Protein AF-A0A317I988-F1 (afdb_monomer)

Structure (mmCIF, N/CA/C/O backbone):
data_AF-A0A317I988-F1
#
_entry.id   AF-A0A317I988-F1
#
loop_
_atom_site.group_PDB
_atom_site.id
_atom_site.type_symbol
_atom_site.label_atom_id
_atom_site.label_alt_id
_atom_site.label_comp_id
_atom_site.label_asym_id
_atom_site.label_entity_id
_atom_site.label_seq_id
_atom_site.pdbx_PDB_ins_code
_atom_site.Cartn_x
_atom_site.Cartn_y
_atom_site.Cartn_z
_atom_site.occupancy
_atom_site.B_iso_or_equiv
_atom_site.auth_seq_id
_atom_site.auth_comp_id
_atom_site.auth_asym_id
_atom_site.auth_atom_id
_atom_site.pdbx_PDB_model_num
ATOM 1 N N . MET A 1 1 ? 45.415 -8.344 -28.149 1.00 45.50 1 MET A N 1
ATOM 2 C CA . MET A 1 1 ? 44.987 -7.677 -26.900 1.00 45.50 1 MET A CA 1
ATOM 3 C C . MET A 1 1 ? 44.392 -6.357 -27.334 1.00 45.50 1 MET A C 1
ATOM 5 O O . MET A 1 1 ? 45.105 -5.368 -27.387 1.00 45.50 1 MET A O 1
ATOM 9 N N . ASP A 1 2 ? 43.120 -6.377 -27.721 1.00 42.00 2 ASP A N 1
ATOM 10 C CA . ASP A 1 2 ? 42.444 -5.192 -28.240 1.00 42.00 2 ASP A CA 1
ATOM 11 C C . ASP A 1 2 ? 41.445 -4.739 -27.185 1.00 42.00 2 ASP A C 1
ATOM 13 O O . ASP A 1 2 ? 40.500 -5.452 -26.841 1.00 42.00 2 ASP A O 1
ATOM 17 N N . HIS A 1 3 ? 41.720 -3.576 -26.601 1.00 50.25 3 HIS A N 1
ATOM 18 C CA . HIS A 1 3 ? 40.829 -2.918 -25.663 1.00 50.25 3 HIS A CA 1
ATOM 19 C C . HIS A 1 3 ? 39.533 -2.558 -26.392 1.00 50.25 3 HIS A C 1
ATOM 21 O O . HIS A 1 3 ? 39.457 -1.566 -27.116 1.00 50.25 3 HIS A O 1
ATOM 27 N N . VAL A 1 4 ? 38.517 -3.399 -26.193 1.00 48.62 4 VAL A N 1
ATOM 28 C CA . VAL A 1 4 ? 37.120 -3.170 -26.561 1.00 48.62 4 VAL A CA 1
ATOM 29 C C . VAL A 1 4 ? 36.652 -1.908 -25.840 1.00 48.62 4 VAL A C 1
ATOM 31 O O . VAL A 1 4 ? 36.196 -1.945 -24.699 1.00 48.62 4 VAL A O 1
ATOM 34 N N . GLY A 1 5 ? 36.813 -0.765 -26.501 1.00 49.97 5 GLY A N 1
ATOM 35 C CA . GLY A 1 5 ? 36.190 0.493 -26.121 1.00 49.97 5 GLY A CA 1
ATOM 36 C C . GLY A 1 5 ? 34.686 0.373 -26.323 1.00 49.97 5 GLY A C 1
ATOM 37 O O . GLY A 1 5 ? 34.162 0.794 -27.352 1.00 49.97 5 GLY A O 1
ATOM 38 N N . ALA A 1 6 ? 34.000 -0.245 -25.362 1.00 59.88 6 ALA A N 1
ATOM 39 C CA . ALA A 1 6 ? 32.551 -0.221 -25.268 1.00 59.88 6 ALA A CA 1
ATOM 40 C C . ALA A 1 6 ? 32.119 1.249 -25.188 1.00 59.88 6 ALA A C 1
ATOM 42 O O . ALA A 1 6 ? 32.233 1.887 -24.142 1.00 59.88 6 ALA A O 1
ATOM 43 N N . LYS A 1 7 ? 31.687 1.820 -26.319 1.00 62.00 7 LYS A N 1
ATOM 44 C CA . LYS A 1 7 ? 31.048 3.134 -26.330 1.00 62.00 7 LYS A CA 1
ATOM 45 C C . LYS A 1 7 ? 29.830 3.029 -25.424 1.00 62.00 7 LYS A C 1
ATOM 47 O O . LYS A 1 7 ? 28.921 2.252 -25.699 1.00 62.00 7 LYS A O 1
ATOM 52 N N . PHE A 1 8 ? 29.857 3.770 -24.325 1.00 65.31 8 PHE A N 1
ATOM 53 C CA . PHE A 1 8 ? 28.721 3.888 -23.429 1.00 65.31 8 PHE A CA 1
ATOM 54 C C . PHE A 1 8 ? 27.550 4.470 -24.221 1.00 65.31 8 PHE A C 1
ATOM 56 O O . PHE A 1 8 ? 27.574 5.637 -24.617 1.00 65.31 8 PHE A O 1
ATOM 63 N N . ASP A 1 9 ? 26.557 3.633 -24.504 1.00 79.25 9 ASP A N 1
ATOM 64 C CA . ASP A 1 9 ? 25.390 4.039 -25.268 1.00 79.25 9 ASP A CA 1
ATOM 65 C C . ASP A 1 9 ? 24.364 4.648 -24.308 1.00 79.25 9 ASP A C 1
ATOM 67 O O . ASP A 1 9 ? 23.574 3.966 -23.643 1.00 79.25 9 ASP A O 1
ATOM 71 N N . LEU A 1 10 ? 24.447 5.971 -24.167 1.00 79.88 10 LEU A N 1
ATOM 72 C CA . LEU A 1 10 ? 23.632 6.738 -23.228 1.00 79.88 10 LEU A CA 1
ATOM 73 C C . LEU A 1 10 ? 22.137 6.612 -23.559 1.00 79.88 10 LEU A C 1
ATOM 75 O O . LEU A 1 10 ? 21.311 6.594 -22.652 1.00 79.88 10 LEU A O 1
ATOM 79 N N . SER A 1 11 ? 21.801 6.437 -24.842 1.00 81.75 11 SER A N 1
ATOM 80 C CA . SER A 1 11 ? 20.430 6.230 -25.319 1.00 81.75 11 SER A CA 1
ATOM 81 C C . SER A 1 11 ? 19.843 4.898 -24.834 1.00 81.75 11 SER A C 1
ATOM 83 O O . SER A 1 11 ? 18.755 4.868 -24.253 1.00 81.75 11 SER A O 1
ATOM 85 N N . ALA A 1 12 ? 20.603 3.809 -24.978 1.00 80.19 12 ALA A N 1
ATOM 86 C CA . ALA A 1 12 ? 20.222 2.484 -24.506 1.00 80.19 12 ALA A CA 1
ATOM 87 C C . ALA A 1 12 ? 20.125 2.443 -22.975 1.00 80.19 12 ALA A C 1
ATOM 89 O O . ALA A 1 12 ? 19.196 1.857 -22.419 1.00 80.19 12 ALA A O 1
ATOM 90 N N . THR A 1 13 ? 21.042 3.130 -22.290 1.00 83.81 13 THR A N 1
ATOM 91 C CA . THR A 1 13 ? 21.024 3.240 -20.827 1.00 83.81 13 THR A CA 1
ATOM 92 C C . THR A 1 13 ? 19.782 3.988 -20.339 1.00 83.81 13 THR A C 1
ATOM 94 O O . THR A 1 13 ? 19.118 3.534 -19.409 1.00 83.81 13 THR A O 1
ATOM 97 N N . LEU A 1 14 ? 19.411 5.098 -20.989 1.00 85.88 14 LEU A N 1
ATOM 98 C CA . LEU A 1 14 ? 18.220 5.870 -20.628 1.00 85.88 14 LEU A CA 1
ATOM 99 C C . LEU A 1 14 ? 16.931 5.056 -20.826 1.00 85.88 14 LEU A C 1
ATOM 101 O O . LEU A 1 14 ? 16.048 5.074 -19.969 1.00 85.88 14 LEU A O 1
ATOM 105 N N . ALA A 1 15 ? 16.841 4.302 -21.926 1.00 82.88 15 ALA A N 1
ATOM 106 C CA . ALA A 1 15 ? 15.710 3.418 -22.196 1.00 82.88 15 ALA A CA 1
ATOM 107 C C . ALA A 1 15 ? 15.600 2.293 -21.152 1.00 82.88 15 ALA A C 1
ATOM 109 O O . ALA A 1 15 ? 14.504 2.009 -20.668 1.00 82.88 15 ALA A O 1
ATOM 110 N N . ALA A 1 16 ? 16.729 1.700 -20.751 1.00 81.31 16 ALA A N 1
ATOM 111 C CA . ALA A 1 16 ? 16.770 0.681 -19.705 1.00 81.31 16 ALA A CA 1
ATOM 112 C C . ALA A 1 16 ? 16.325 1.233 -18.340 1.00 81.31 16 ALA A C 1
ATOM 114 O O . ALA A 1 16 ? 15.535 0.591 -17.648 1.00 81.31 16 ALA A O 1
ATOM 115 N N . ILE A 1 17 ? 16.763 2.446 -17.979 1.00 84.38 17 ILE A N 1
ATOM 116 C CA . ILE A 1 17 ? 16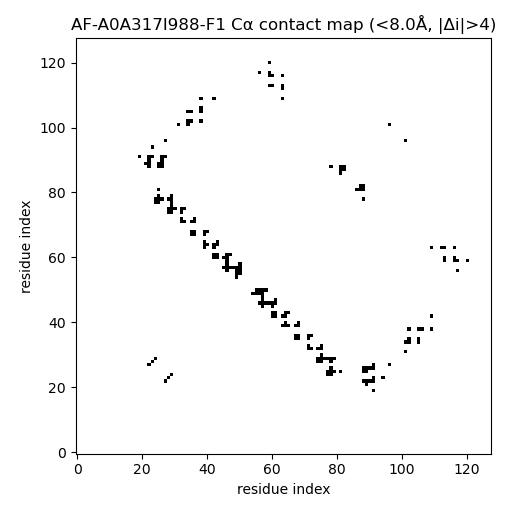.310 3.132 -16.760 1.00 84.38 17 ILE A CA 1
ATOM 117 C C . ILE A 1 17 ? 14.799 3.380 -16.822 1.00 84.38 17 ILE A C 1
ATOM 119 O O . ILE A 1 17 ? 14.095 3.071 -15.864 1.00 84.38 17 ILE A O 1
ATOM 123 N N . GLY A 1 18 ? 14.283 3.883 -17.947 1.00 80.56 18 GLY A N 1
ATOM 124 C CA . GLY A 1 18 ? 12.850 4.133 -18.121 1.00 80.56 18 GLY A CA 1
ATOM 125 C C . GLY A 1 18 ? 12.006 2.865 -17.963 1.00 80.56 18 GLY A C 1
ATOM 126 O O . GLY A 1 18 ? 11.018 2.865 -17.231 1.00 80.56 18 GLY A O 1
ATOM 127 N N . GLN A 1 19 ? 12.432 1.762 -18.582 1.00 79.62 19 GLN A N 1
ATOM 128 C CA . GLN A 1 19 ? 11.780 0.456 -18.443 1.00 79.62 19 GLN A CA 1
ATOM 129 C C . GLN A 1 19 ? 11.829 -0.056 -16.995 1.00 79.62 19 GLN A C 1
ATOM 131 O O . GLN A 1 19 ? 10.820 -0.537 -16.484 1.00 79.62 19 GLN A O 1
ATOM 136 N N . ALA A 1 20 ? 12.961 0.100 -16.303 1.00 79.75 20 ALA A N 1
ATOM 137 C CA . ALA A 1 20 ? 13.101 -0.306 -14.906 1.00 79.75 20 ALA A CA 1
ATOM 138 C C . ALA A 1 20 ? 12.209 0.520 -13.966 1.00 79.75 20 ALA A C 1
ATOM 140 O O . ALA A 1 20 ? 11.540 -0.042 -13.102 1.00 79.75 20 ALA A O 1
ATOM 141 N N . VAL A 1 21 ? 12.145 1.840 -14.153 1.00 82.75 21 VAL A N 1
ATOM 142 C CA . VAL A 1 21 ? 11.266 2.722 -13.369 1.00 82.75 21 VAL A CA 1
ATOM 143 C C . VAL A 1 21 ? 9.802 2.348 -13.589 1.00 82.75 21 VAL A C 1
ATOM 145 O O . VAL A 1 21 ? 9.061 2.192 -12.619 1.00 82.75 21 VAL A O 1
ATOM 148 N N . MET A 1 22 ? 9.396 2.129 -14.841 1.00 80.00 22 MET A N 1
ATOM 149 C CA . MET A 1 22 ? 8.044 1.667 -15.163 1.00 80.00 22 MET A CA 1
ATOM 150 C C . MET A 1 22 ? 7.740 0.308 -14.531 1.00 80.00 22 MET A C 1
ATOM 152 O O . MET A 1 22 ? 6.654 0.122 -13.985 1.00 80.00 22 MET A O 1
ATOM 156 N N . ALA A 1 23 ? 8.699 -0.621 -14.538 1.00 81.06 23 ALA A N 1
ATOM 157 C CA . ALA A 1 23 ? 8.547 -1.918 -13.895 1.00 81.06 23 ALA A CA 1
ATOM 158 C C . ALA A 1 23 ? 8.373 -1.791 -12.377 1.00 81.06 23 ALA A C 1
ATOM 160 O O . ALA A 1 23 ? 7.465 -2.389 -11.807 1.00 81.06 23 ALA A O 1
ATOM 161 N N . VAL A 1 24 ? 9.180 -0.963 -11.713 1.00 82.12 24 VAL A N 1
ATOM 162 C CA . VAL A 1 24 ? 9.059 -0.727 -10.270 1.00 82.12 24 VAL A CA 1
ATOM 163 C C . VAL A 1 24 ? 7.720 -0.066 -9.937 1.00 82.12 24 VAL A C 1
ATOM 165 O O . VAL A 1 24 ? 7.013 -0.536 -9.049 1.00 82.12 24 VAL A O 1
ATOM 168 N N . ILE A 1 25 ? 7.312 0.975 -10.663 1.00 83.19 25 ILE A N 1
ATOM 169 C CA . ILE A 1 25 ? 6.051 1.671 -10.378 1.00 83.19 25 ILE A CA 1
ATOM 170 C C . ILE A 1 25 ? 4.851 0.759 -10.656 1.00 83.19 25 ILE A C 1
ATOM 172 O O . ILE A 1 25 ? 4.000 0.594 -9.786 1.00 83.19 25 ILE A O 1
ATOM 176 N N . CYS A 1 26 ? 4.775 0.126 -11.828 1.00 83.75 26 CYS A N 1
ATOM 177 C CA . CYS A 1 26 ? 3.620 -0.709 -12.154 1.00 83.75 26 CYS A CA 1
ATOM 178 C C . CYS A 1 26 ? 3.586 -2.010 -11.349 1.00 83.75 26 CYS A C 1
ATOM 180 O O . CYS A 1 26 ? 2.498 -2.428 -10.981 1.00 83.75 26 CYS A O 1
ATOM 182 N N . HIS A 1 27 ? 4.723 -2.648 -11.052 1.00 82.69 27 HIS A N 1
ATOM 183 C CA . HIS A 1 27 ? 4.747 -3.947 -10.370 1.00 82.69 27 HIS A CA 1
ATOM 184 C C . HIS A 1 27 ? 4.933 -3.823 -8.852 1.00 82.69 27 HIS A C 1
ATOM 186 O O . HIS A 1 27 ? 4.128 -4.365 -8.096 1.00 82.69 27 HIS A O 1
ATOM 192 N N . MET A 1 28 ? 5.953 -3.101 -8.370 1.00 83.25 28 MET A N 1
ATOM 193 C CA . MET A 1 28 ? 6.241 -3.035 -6.926 1.00 83.25 28 MET A CA 1
ATOM 194 C C . MET A 1 28 ? 5.228 -2.212 -6.152 1.00 83.25 28 MET A C 1
ATOM 196 O O . MET A 1 28 ? 4.756 -2.667 -5.111 1.00 83.25 28 MET A O 1
ATOM 200 N N . VAL A 1 29 ? 4.868 -1.027 -6.649 1.00 86.62 29 VAL A N 1
ATOM 201 C CA . VAL A 1 29 ? 3.876 -0.184 -5.962 1.00 86.62 29 VAL A CA 1
ATOM 202 C C . VAL A 1 29 ? 2.509 -0.859 -5.985 1.00 86.62 29 VAL A C 1
ATOM 204 O O . VAL A 1 29 ? 1.814 -0.852 -4.972 1.00 86.62 29 VAL A O 1
ATOM 207 N N . PHE A 1 30 ? 2.156 -1.527 -7.085 1.00 88.00 30 PHE A N 1
ATOM 208 C CA . PHE A 1 30 ? 0.932 -2.319 -7.162 1.00 88.00 30 PHE A CA 1
ATOM 209 C C . PHE A 1 30 ? 0.921 -3.473 -6.160 1.00 88.00 30 PHE A C 1
ATOM 211 O O . PHE A 1 30 ? -0.027 -3.599 -5.391 1.00 88.00 30 PHE A O 1
ATOM 218 N N . MET A 1 31 ? 1.985 -4.279 -6.104 1.00 85.69 31 MET A N 1
ATOM 219 C CA . MET A 1 31 ? 2.086 -5.372 -5.134 1.00 85.69 31 MET A CA 1
ATOM 220 C C . MET A 1 31 ? 2.024 -4.852 -3.697 1.00 85.69 31 MET A C 1
ATOM 222 O O . MET A 1 31 ? 1.289 -5.406 -2.879 1.00 85.69 31 MET A O 1
ATOM 226 N N . PHE A 1 32 ? 2.723 -3.758 -3.392 1.00 87.25 32 PHE A N 1
ATOM 227 C CA . PHE A 1 32 ? 2.637 -3.100 -2.093 1.00 87.25 32 PHE A CA 1
ATOM 228 C C . PHE A 1 32 ? 1.202 -2.654 -1.780 1.00 87.25 32 PHE A C 1
ATOM 230 O O . PHE A 1 32 ? 0.687 -2.966 -0.708 1.00 87.25 32 PHE A O 1
ATOM 237 N N . ALA A 1 33 ? 0.525 -2.001 -2.724 1.00 90.38 33 ALA A N 1
ATOM 238 C CA . ALA A 1 33 ? -0.850 -1.535 -2.579 1.00 90.38 33 ALA A CA 1
ATOM 239 C C . ALA A 1 33 ? -1.855 -2.681 -2.375 1.00 90.38 33 ALA A C 1
ATOM 241 O O . ALA A 1 33 ? -2.748 -2.569 -1.538 1.00 90.38 33 ALA A O 1
ATOM 242 N N . VAL A 1 34 ? -1.691 -3.807 -3.074 1.00 89.88 34 VAL A N 1
ATOM 243 C CA . VAL A 1 34 ? -2.540 -5.000 -2.908 1.00 89.88 34 VAL A CA 1
ATOM 244 C C . VAL A 1 34 ? -2.405 -5.584 -1.500 1.00 89.88 34 VAL A C 1
ATOM 246 O O . VAL A 1 34 ? -3.413 -5.899 -0.868 1.00 89.88 34 VAL A O 1
ATOM 249 N N . HIS A 1 35 ? -1.185 -5.668 -0.960 1.00 90.81 35 HIS A N 1
ATOM 250 C CA . HIS A 1 35 ? -0.983 -6.105 0.428 1.00 90.81 35 HIS A CA 1
ATOM 251 C C . HIS A 1 35 ? -1.587 -5.110 1.431 1.00 90.81 35 HIS A C 1
ATOM 253 O O . HIS A 1 35 ? -2.136 -5.520 2.454 1.00 90.81 35 HIS A O 1
ATOM 259 N N . GLY A 1 36 ? -1.545 -3.813 1.122 1.00 88.75 36 GLY A N 1
ATOM 260 C CA . GLY A 1 36 ? -2.185 -2.775 1.928 1.00 88.75 36 GLY A CA 1
ATOM 261 C C . GLY A 1 36 ? -3.706 -2.875 1.930 1.00 88.75 36 GLY A C 1
ATOM 262 O O . GLY A 1 36 ? -4.322 -2.787 2.989 1.00 88.75 36 GLY A O 1
ATOM 263 N N . LEU A 1 37 ? -4.318 -3.153 0.774 1.00 91.38 37 LEU A N 1
ATOM 264 C CA . LEU A 1 37 ? -5.752 -3.440 0.663 1.00 91.38 37 LEU A CA 1
ATOM 265 C C . LEU A 1 37 ? -6.142 -4.679 1.470 1.00 91.38 37 LEU A C 1
ATOM 267 O O . LEU A 1 37 ? -7.160 -4.664 2.161 1.00 91.38 37 LEU A O 1
ATOM 271 N N . PHE A 1 38 ? -5.321 -5.730 1.427 1.00 92.25 38 PHE A N 1
ATOM 272 C CA . PHE A 1 38 ? -5.539 -6.923 2.239 1.00 92.25 38 PHE A CA 1
ATOM 273 C C . PHE A 1 38 ? -5.513 -6.599 3.742 1.00 92.25 38 PHE A C 1
ATOM 275 O O . PHE A 1 38 ? -6.419 -6.990 4.477 1.00 92.25 38 PHE A O 1
ATOM 282 N N . MET A 1 39 ? -4.538 -5.810 4.201 1.00 90.88 39 MET A N 1
ATOM 283 C CA . MET A 1 39 ? -4.467 -5.373 5.600 1.00 90.88 39 MET A CA 1
ATOM 284 C C . MET A 1 39 ? -5.621 -4.449 5.997 1.00 90.88 39 MET A C 1
ATOM 286 O O . MET A 1 39 ? -6.177 -4.591 7.087 1.00 90.88 39 MET A O 1
ATOM 290 N N . ALA A 1 40 ? -6.047 -3.552 5.105 1.00 92.25 40 ALA A N 1
ATOM 291 C CA . ALA A 1 40 ? -7.230 -2.725 5.315 1.00 92.25 40 ALA A CA 1
ATOM 292 C C . ALA A 1 40 ? -8.492 -3.584 5.491 1.00 92.25 40 ALA A C 1
ATOM 294 O O . ALA A 1 40 ? -9.311 -3.292 6.360 1.00 92.25 40 ALA A O 1
ATOM 295 N N . ALA A 1 41 ? -8.631 -4.670 4.724 1.00 92.06 41 ALA A N 1
ATOM 296 C CA . ALA A 1 41 ? -9.731 -5.616 4.881 1.00 92.06 41 ALA A CA 1
ATOM 297 C C . ALA A 1 41 ? -9.677 -6.341 6.237 1.00 92.06 41 ALA A C 1
ATOM 299 O O . ALA A 1 41 ? -10.705 -6.455 6.903 1.00 92.06 41 ALA A O 1
ATOM 300 N N . LEU A 1 42 ? -8.492 -6.764 6.695 1.00 92.75 42 LEU A N 1
ATOM 301 C CA . LEU A 1 42 ? -8.326 -7.359 8.027 1.00 92.75 42 LEU A CA 1
ATOM 302 C C . LEU A 1 42 ? -8.699 -6.380 9.149 1.00 92.75 42 LEU A C 1
ATOM 304 O O . LEU A 1 42 ? -9.426 -6.754 10.070 1.00 92.75 42 LEU A O 1
ATOM 308 N N . LEU A 1 43 ? -8.270 -5.118 9.055 1.00 90.75 43 LEU A N 1
ATOM 309 C CA . LEU A 1 43 ? -8.669 -4.071 10.000 1.00 90.75 43 LEU A CA 1
ATOM 310 C C . LEU A 1 43 ? -10.173 -3.800 9.956 1.00 90.75 43 LEU A C 1
ATOM 312 O O . LEU A 1 43 ? -10.786 -3.607 11.003 1.00 90.75 43 LEU A O 1
ATOM 316 N N . ALA A 1 44 ? -10.781 -3.804 8.767 1.00 90.56 44 ALA A N 1
ATOM 317 C CA . ALA A 1 44 ? -12.219 -3.622 8.622 1.00 90.56 44 ALA A CA 1
ATOM 318 C C . ALA A 1 44 ? -12.996 -4.766 9.290 1.00 90.56 44 ALA A C 1
ATOM 320 O O . ALA A 1 44 ? -13.965 -4.511 10.002 1.00 90.56 44 ALA A O 1
ATOM 321 N N . LEU A 1 45 ? -12.543 -6.012 9.118 1.00 92.94 45 LEU A N 1
ATOM 322 C CA . LEU A 1 45 ? -13.122 -7.185 9.777 1.00 92.94 45 LEU A CA 1
ATOM 323 C C . LEU A 1 45 ? -12.970 -7.111 11.299 1.00 92.94 45 LEU A C 1
ATOM 325 O O . LEU A 1 45 ? -13.944 -7.326 12.019 1.00 92.94 45 LEU A O 1
ATOM 329 N N . ALA A 1 46 ? -11.781 -6.757 11.792 1.00 90.50 46 ALA A N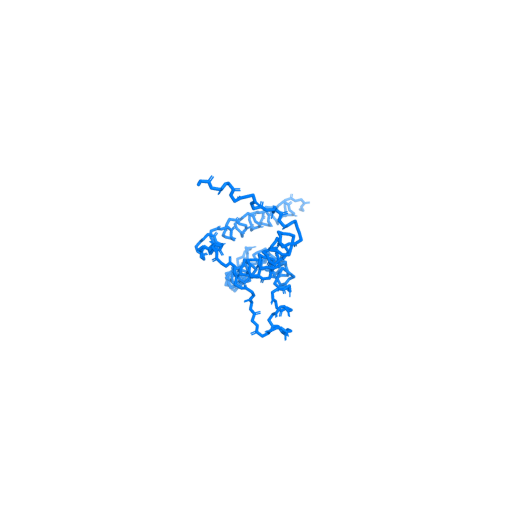 1
ATOM 330 C CA . ALA A 1 46 ? -11.545 -6.566 13.219 1.00 90.50 46 ALA A CA 1
ATOM 331 C C . ALA A 1 46 ? -12.438 -5.449 13.786 1.00 90.50 46 ALA A C 1
ATOM 333 O O . ALA A 1 46 ? -13.128 -5.648 14.784 1.00 90.50 46 ALA A O 1
ATOM 334 N N . GLY A 1 47 ? -12.492 -4.295 13.116 1.00 88.12 47 GLY A N 1
ATOM 335 C CA . GLY A 1 47 ? -13.340 -3.166 13.494 1.00 88.12 47 GLY A CA 1
ATOM 336 C C . GLY A 1 47 ? -14.829 -3.518 13.495 1.00 88.12 47 GLY A C 1
ATOM 337 O O . GLY A 1 47 ? -15.535 -3.169 14.440 1.00 88.12 47 GLY A O 1
ATOM 338 N N . ALA A 1 48 ? -15.303 -4.268 12.496 1.00 90.69 48 ALA A N 1
ATOM 339 C CA . ALA A 1 48 ? -16.678 -4.761 12.436 1.00 90.69 48 ALA A CA 1
ATOM 340 C C . ALA A 1 48 ? -16.987 -5.726 13.590 1.00 90.69 48 ALA A C 1
ATOM 342 O O . ALA A 1 48 ? -18.020 -5.590 14.242 1.00 90.69 48 ALA A O 1
ATOM 343 N N . PHE A 1 49 ? -16.073 -6.651 13.899 1.00 92.44 49 PHE A N 1
ATOM 344 C CA . PHE A 1 49 ? -16.205 -7.547 15.047 1.00 92.44 49 PHE A CA 1
ATOM 345 C C . PHE A 1 49 ? -16.302 -6.771 16.370 1.00 92.44 49 PHE A C 1
ATOM 347 O O . PHE A 1 49 ? -17.197 -7.032 17.176 1.00 92.44 49 PHE A O 1
ATOM 354 N N . PHE A 1 50 ? -15.442 -5.770 16.577 1.00 89.94 50 PHE A N 1
ATOM 355 C CA . P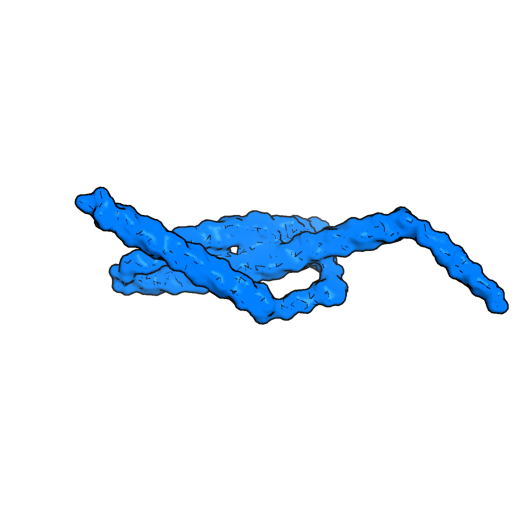HE A 1 50 ? -15.497 -4.904 17.758 1.00 89.94 50 PHE A CA 1
ATOM 356 C C . PHE A 1 50 ? -16.780 -4.070 17.822 1.00 89.94 50 PHE A C 1
ATOM 358 O O . PHE A 1 50 ? -17.322 -3.878 18.909 1.00 89.94 50 PHE A O 1
ATOM 365 N N . LEU A 1 51 ? -17.302 -3.623 16.678 1.00 87.12 51 LEU A N 1
ATOM 366 C CA . LEU A 1 51 ? -18.556 -2.876 16.604 1.00 87.12 51 LEU A CA 1
ATOM 367 C C . LEU A 1 51 ? -19.759 -3.753 16.978 1.00 87.12 51 LEU A C 1
ATOM 369 O O . LEU A 1 51 ? -20.606 -3.322 17.756 1.00 87.12 51 LEU A O 1
ATOM 373 N N . VAL A 1 52 ? -19.796 -5.011 16.521 1.00 90.31 52 VAL A N 1
ATOM 374 C CA . VAL A 1 52 ? -20.815 -5.991 16.949 1.00 90.31 52 VAL A CA 1
ATOM 375 C C . VAL A 1 52 ? -20.735 -6.246 18.456 1.00 90.31 52 VAL A C 1
ATOM 377 O O . VAL A 1 52 ? -21.760 -6.401 19.115 1.00 90.31 52 VAL A O 1
ATOM 380 N N . LYS A 1 53 ? 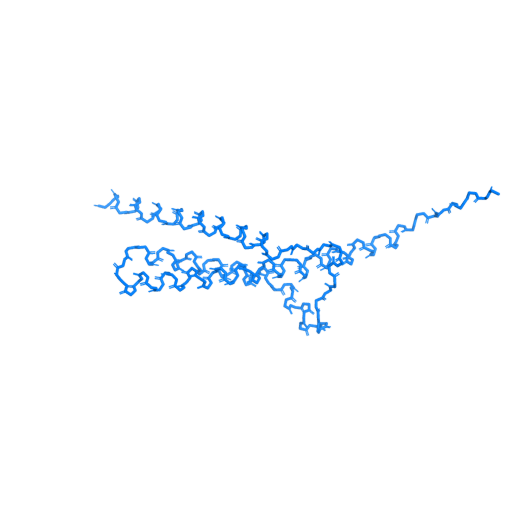-19.527 -6.241 19.026 1.00 89.94 53 LYS A N 1
ATOM 381 C CA . LYS A 1 53 ? -19.300 -6.364 20.473 1.00 89.94 53 LYS A CA 1
ATOM 382 C C . LYS A 1 53 ? -19.533 -5.064 21.256 1.00 89.94 53 LYS A C 1
ATOM 384 O O . LYS A 1 53 ? -19.272 -5.060 22.454 1.00 89.94 53 LYS A O 1
ATOM 389 N N . GLN A 1 54 ? -20.013 -3.991 20.613 1.00 85.25 54 GLN A N 1
ATOM 390 C CA . GLN A 1 54 ? -20.219 -2.668 21.226 1.00 85.25 54 GLN A CA 1
ATOM 391 C C . GLN A 1 54 ? -18.942 -2.109 21.887 1.00 85.25 54 GLN A C 1
ATOM 393 O O . GLN A 1 54 ? -19.000 -1.320 22.826 1.00 85.25 54 GLN A O 1
ATOM 398 N N . HIS A 1 55 ? -17.764 -2.515 21.403 1.00 84.12 55 HIS A N 1
ATOM 399 C CA . HIS A 1 55 ? -16.495 -2.031 21.927 1.00 84.12 55 HIS A CA 1
ATOM 400 C C . HIS A 1 55 ? -16.183 -0.650 21.351 1.00 84.12 55 HIS A C 1
ATOM 402 O O . HIS A 1 55 ? -16.259 -0.438 20.138 1.00 84.12 55 HIS A O 1
ATOM 408 N N . HIS A 1 56 ? -15.711 0.269 22.194 1.00 81.81 56 HIS A N 1
ATOM 409 C CA . HIS A 1 56 ? -15.378 1.640 21.787 1.00 81.81 56 HIS A CA 1
ATOM 410 C C . HIS A 1 56 ? -14.245 1.735 20.736 1.00 81.81 56 HIS A C 1
ATOM 412 O O . HIS A 1 56 ? -14.050 2.783 20.127 1.00 81.81 56 HIS A O 1
ATOM 418 N N . PHE A 1 57 ? -13.524 0.633 20.481 1.00 79.88 57 PHE A N 1
ATOM 419 C CA . PHE A 1 57 ? -12.457 0.547 19.474 1.00 79.88 57 PHE A CA 1
ATOM 420 C C . PHE A 1 57 ? -12.970 0.214 18.064 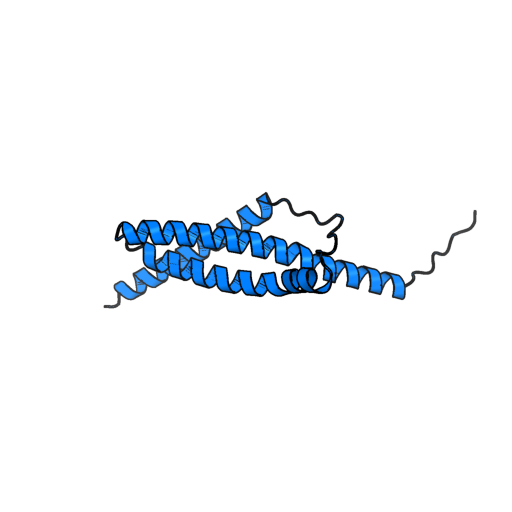1.00 79.88 57 PHE A C 1
ATOM 422 O O . PHE A 1 57 ? -12.227 0.371 17.098 1.00 79.88 57 PHE A O 1
ATOM 429 N N . GLY A 1 58 ? -14.229 -0.210 17.908 1.00 83.44 58 GLY A N 1
ATOM 430 C CA . GLY A 1 58 ? -14.795 -0.544 16.595 1.00 83.44 58 GLY A CA 1
ATOM 431 C C . GLY A 1 58 ? -14.793 0.640 15.615 1.00 83.44 58 GLY A C 1
ATOM 432 O O . GLY A 1 58 ? -14.200 0.534 14.537 1.00 83.44 58 GLY A O 1
ATOM 433 N N . PRO A 1 59 ? -15.394 1.792 15.975 1.00 86.38 59 PRO A N 1
ATOM 434 C CA . PRO A 1 59 ? -15.419 2.973 15.114 1.00 86.38 59 PRO A CA 1
ATOM 435 C C . PRO A 1 59 ? -14.038 3.498 14.670 1.00 86.38 59 PRO A C 1
ATOM 437 O O . PRO A 1 59 ? -13.890 3.747 13.469 1.00 86.38 59 PRO A O 1
ATOM 440 N N . PRO A 1 60 ? -13.020 3.664 15.546 1.00 86.69 60 PRO A N 1
ATOM 441 C CA . PRO A 1 60 ? -11.711 4.158 15.114 1.00 86.69 60 PRO A CA 1
ATOM 442 C C . PRO A 1 60 ? -11.002 3.181 14.164 1.00 86.69 60 PRO A C 1
ATOM 444 O O . PRO A 1 60 ? -10.495 3.610 13.127 1.00 86.69 60 PRO A O 1
ATOM 447 N N . LEU A 1 61 ? -11.058 1.868 14.423 1.00 86.56 61 LEU A N 1
ATOM 448 C CA . LEU A 1 61 ? -10.479 0.856 13.527 1.00 86.56 61 LEU A CA 1
ATOM 449 C C . LEU A 1 61 ? -11.101 0.896 12.123 1.00 86.56 61 LEU A C 1
ATOM 451 O O . LEU A 1 61 ? -10.384 0.840 11.124 1.00 86.56 61 LEU A O 1
ATOM 455 N N . LEU A 1 62 ? -12.424 1.063 12.024 1.00 90.00 62 LEU A N 1
ATOM 456 C CA . LEU A 1 62 ? -13.113 1.177 10.733 1.00 90.00 62 LEU A CA 1
ATOM 457 C C . LEU A 1 62 ? -12.732 2.452 9.966 1.00 90.00 62 LEU A C 1
ATOM 459 O O . LEU A 1 62 ? -12.623 2.423 8.737 1.00 90.00 62 LEU A O 1
ATOM 463 N N . ARG A 1 63 ? -12.498 3.574 10.660 1.00 90.06 63 ARG A N 1
ATOM 464 C CA . ARG A 1 63 ? -12.024 4.811 10.015 1.00 90.06 63 ARG A CA 1
ATOM 465 C C . ARG A 1 63 ? -10.622 4.641 9.445 1.00 90.06 63 ARG A C 1
ATOM 467 O O . ARG A 1 63 ? -10.393 5.055 8.306 1.00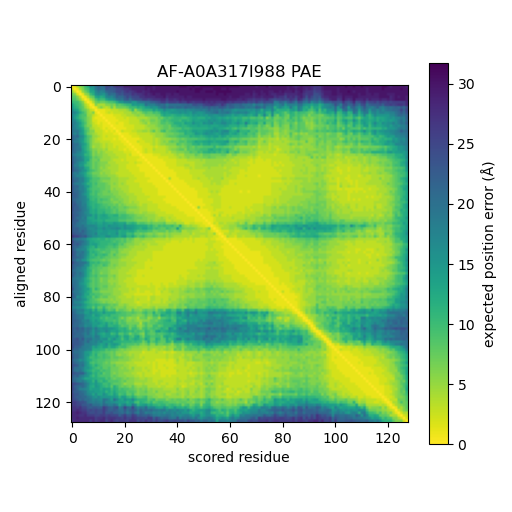 90.06 63 ARG A O 1
ATOM 474 N N . VAL A 1 64 ? -9.718 4.019 10.205 1.00 90.62 64 VAL A N 1
ATOM 475 C CA . VAL A 1 64 ? -8.353 3.716 9.751 1.00 90.62 64 VAL A CA 1
ATOM 476 C C . VAL A 1 64 ? -8.398 2.777 8.553 1.00 90.62 64 VAL A C 1
ATOM 478 O O . VAL A 1 64 ? -7.822 3.103 7.518 1.00 90.62 64 VAL A O 1
ATOM 481 N N . ALA A 1 65 ? -9.164 1.685 8.634 1.00 90.81 65 ALA A N 1
ATOM 482 C CA . ALA A 1 65 ? -9.348 0.749 7.528 1.00 90.81 65 ALA A CA 1
ATOM 483 C C . ALA A 1 65 ? -9.836 1.452 6.252 1.00 90.81 65 ALA A C 1
ATOM 485 O O . ALA A 1 65 ? -9.286 1.240 5.173 1.00 90.81 65 ALA A O 1
ATOM 486 N N . ARG A 1 66 ? -10.821 2.354 6.369 1.00 92.31 66 ARG A N 1
ATOM 487 C CA . ARG A 1 66 ? -11.334 3.129 5.232 1.00 92.31 66 ARG A CA 1
ATOM 488 C C . ARG A 1 66 ? -10.271 4.045 4.626 1.00 92.31 66 ARG A C 1
ATOM 490 O O . ARG A 1 66 ? -10.124 4.070 3.407 1.00 92.31 66 ARG A O 1
ATOM 497 N N . ARG A 1 67 ? -9.543 4.809 5.449 1.00 90.94 67 ARG A N 1
ATOM 498 C CA . ARG A 1 67 ? -8.471 5.700 4.966 1.00 90.94 67 ARG A CA 1
ATOM 499 C C . ARG A 1 67 ? -7.372 4.897 4.270 1.00 90.94 67 ARG A C 1
ATOM 501 O O . ARG A 1 67 ? -6.966 5.256 3.168 1.00 90.94 67 ARG A O 1
ATOM 508 N N . LEU A 1 68 ? -6.963 3.784 4.875 1.00 91.12 68 LEU A N 1
ATOM 509 C CA . LEU A 1 68 ? -5.955 2.883 4.329 1.00 91.12 68 LEU A CA 1
ATOM 510 C C . LEU A 1 68 ? -6.393 2.305 2.980 1.00 91.12 68 LEU A C 1
ATOM 512 O O . LEU A 1 68 ? -5.627 2.347 2.022 1.00 91.12 68 LEU A O 1
ATOM 516 N N . ALA A 1 69 ? -7.642 1.841 2.881 1.00 91.44 69 ALA A N 1
ATOM 517 C CA . ALA A 1 69 ? -8.199 1.302 1.646 1.00 91.44 69 ALA A CA 1
ATOM 518 C C . ALA A 1 69 ? -8.200 2.334 0.510 1.00 91.44 69 ALA A C 1
ATOM 520 O O . ALA A 1 69 ? -7.824 1.997 -0.609 1.00 91.44 69 ALA A O 1
ATOM 521 N N . ILE A 1 70 ? -8.561 3.593 0.791 1.00 92.31 70 ILE A N 1
ATOM 522 C CA . ILE A 1 70 ? -8.542 4.671 -0.211 1.00 92.31 70 ILE A CA 1
ATOM 523 C C . ILE A 1 70 ? -7.115 4.921 -0.707 1.00 92.31 70 ILE A C 1
ATOM 525 O O . ILE A 1 70 ? -6.883 4.941 -1.914 1.00 92.31 70 ILE A O 1
ATOM 529 N N . VAL A 1 71 ? -6.149 5.067 0.207 1.00 92.06 71 VAL A N 1
ATOM 530 C CA . VAL A 1 71 ? -4.742 5.302 -0.159 1.00 92.06 71 VAL A CA 1
ATOM 531 C C . VAL A 1 71 ? -4.200 4.143 -0.994 1.00 92.06 71 VAL A C 1
ATOM 533 O O . VAL A 1 71 ? -3.602 4.366 -2.045 1.00 92.06 71 VAL A O 1
ATOM 536 N N . CYS A 1 72 ? -4.457 2.903 -0.577 1.00 92.19 72 CYS A N 1
ATOM 537 C CA . CYS A 1 72 ? -3.998 1.728 -1.310 1.00 92.19 72 CYS A CA 1
ATOM 538 C C . CYS A 1 72 ? -4.685 1.596 -2.676 1.00 92.19 72 CYS A C 1
ATOM 540 O O . CYS A 1 72 ? -4.025 1.254 -3.651 1.00 92.19 72 CYS A O 1
ATOM 542 N N . ALA A 1 73 ? -5.975 1.920 -2.788 1.00 91.69 73 ALA A N 1
ATOM 543 C CA . ALA A 1 73 ? -6.677 1.914 -4.070 1.00 91.69 73 ALA A CA 1
ATOM 544 C C . ALA A 1 73 ? -6.062 2.915 -5.059 1.00 91.69 73 ALA A C 1
ATOM 546 O O . ALA A 1 73 ? -5.844 2.568 -6.217 1.00 91.69 73 ALA A O 1
ATOM 547 N N . VAL A 1 74 ? -5.715 4.122 -4.597 1.00 93.00 74 VAL A N 1
ATOM 548 C CA . VAL A 1 74 ? -5.035 5.133 -5.424 1.00 93.00 74 VAL A CA 1
ATOM 549 C C . VAL A 1 74 ? -3.643 4.653 -5.843 1.00 93.00 74 VAL A C 1
ATOM 551 O O . VAL A 1 74 ? -3.290 4.755 -7.016 1.00 93.00 74 VAL A O 1
ATOM 554 N N . LEU A 1 75 ? -2.870 4.075 -4.919 1.00 90.12 75 LEU A N 1
ATOM 555 C CA . LEU A 1 75 ? -1.538 3.533 -5.215 1.00 90.12 75 LEU A CA 1
ATOM 556 C C . LEU A 1 75 ? -1.572 2.331 -6.170 1.00 90.12 75 LEU A C 1
ATOM 558 O O . LEU A 1 75 ? -0.605 2.105 -6.893 1.00 90.12 75 LEU A O 1
ATOM 562 N N . ALA A 1 76 ? -2.670 1.574 -6.206 1.00 90.31 76 ALA A N 1
ATOM 563 C CA . ALA A 1 76 ? -2.835 0.451 -7.123 1.00 90.31 76 ALA A CA 1
ATOM 564 C C . ALA A 1 76 ? -3.128 0.892 -8.570 1.00 90.31 76 ALA A C 1
ATOM 566 O O . ALA A 1 76 ? -2.908 0.105 -9.492 1.00 90.31 76 ALA A O 1
ATOM 567 N N . LEU A 1 77 ? -3.592 2.130 -8.796 1.00 90.75 77 LEU A N 1
ATOM 568 C CA . LEU A 1 77 ? -4.030 2.598 -10.118 1.00 90.75 77 LEU A CA 1
ATOM 569 C C . LEU A 1 77 ? -2.991 2.397 -11.232 1.00 90.75 77 LEU A C 1
ATOM 571 O O . LEU A 1 77 ? -3.375 1.858 -12.267 1.00 90.75 77 LEU A O 1
ATOM 575 N N . PRO A 1 78 ? -1.700 2.749 -11.073 1.00 87.06 78 PRO A N 1
ATOM 576 C CA . PRO A 1 78 ? -0.718 2.574 -12.143 1.00 87.06 78 PRO A CA 1
ATOM 577 C C . PRO A 1 78 ? -0.581 1.110 -12.580 1.00 87.06 78 PRO A C 1
ATOM 579 O O . PRO A 1 78 ? -0.563 0.824 -13.774 1.00 87.06 78 PRO A O 1
ATOM 582 N N . GLY A 1 79 ? -0.562 0.176 -11.623 1.00 84.94 79 GLY A N 1
ATOM 583 C CA . GLY A 1 79 ? -0.509 -1.258 -11.908 1.00 84.94 79 GLY A CA 1
ATOM 584 C C . GLY A 1 79 ? -1.779 -1.775 -12.576 1.00 84.94 79 GLY A C 1
ATOM 585 O O . GLY A 1 79 ? -1.693 -2.512 -13.554 1.00 84.94 79 GLY A O 1
ATOM 586 N N . VAL A 1 80 ? -2.955 -1.335 -12.113 1.00 87.69 80 VAL A N 1
ATOM 587 C CA . VAL A 1 80 ? -4.240 -1.689 -12.741 1.00 87.69 80 VAL A CA 1
ATOM 588 C C . VAL A 1 80 ? -4.301 -1.182 -14.179 1.00 87.69 80 VAL A C 1
ATOM 590 O O . VAL A 1 80 ? -4.664 -1.945 -15.068 1.00 87.69 80 VAL A O 1
ATOM 593 N N . LEU A 1 81 ? -3.908 0.068 -14.436 1.00 88.00 81 LEU A N 1
ATOM 594 C CA . LEU A 1 81 ? -3.862 0.623 -15.791 1.00 88.00 81 LEU A CA 1
ATOM 595 C C . LEU A 1 81 ? -2.892 -0.171 -16.676 1.00 88.00 81 LEU A C 1
ATOM 597 O O . LEU A 1 81 ? -3.252 -0.535 -17.793 1.00 88.00 81 LEU A O 1
ATOM 601 N N . CYS A 1 82 ? -1.706 -0.505 -16.160 1.00 84.69 82 CYS A N 1
ATOM 602 C CA . CYS A 1 82 ? -0.748 -1.380 -16.837 1.00 84.69 82 CYS A CA 1
ATOM 603 C C . CYS A 1 82 ? -1.395 -2.730 -17.228 1.00 84.69 82 CYS A C 1
ATOM 605 O O . CYS A 1 82 ? -1.299 -3.142 -18.383 1.00 84.69 82 CYS A O 1
ATOM 607 N N . ILE A 1 83 ? -2.133 -3.380 -16.320 1.00 86.06 83 ILE A N 1
ATOM 608 C CA . ILE A 1 83 ? -2.834 -4.648 -16.597 1.00 86.06 83 ILE A CA 1
ATOM 609 C C . ILE A 1 83 ? -3.948 -4.471 -17.636 1.00 86.06 83 ILE A C 1
ATOM 611 O O . ILE A 1 83 ? -4.076 -5.296 -18.535 1.00 86.06 83 ILE A O 1
ATOM 615 N N . VAL A 1 84 ? -4.752 -3.410 -17.533 1.00 88.75 84 VAL A N 1
ATOM 616 C CA . VAL A 1 84 ? -5.896 -3.174 -18.430 1.00 88.75 84 VAL A CA 1
ATOM 617 C C . VAL A 1 84 ? -5.441 -2.901 -19.864 1.00 88.75 84 VAL A C 1
ATOM 619 O O . VAL A 1 84 ? -6.057 -3.404 -20.799 1.00 88.75 84 VAL A O 1
ATOM 622 N N . PHE A 1 85 ? -4.367 -2.129 -20.049 1.00 88.25 85 PHE A N 1
ATOM 623 C CA . PHE A 1 85 ? -3.891 -1.753 -21.383 1.00 88.25 85 PHE A CA 1
ATOM 624 C C . PHE A 1 85 ? -2.922 -2.768 -22.003 1.00 88.25 85 PHE A C 1
ATOM 626 O O . PHE A 1 85 ? -2.980 -2.985 -23.211 1.00 88.25 85 PHE A O 1
ATOM 633 N N . TRP A 1 86 ? -2.046 -3.396 -21.210 1.00 84.19 86 TRP A N 1
ATOM 634 C CA . TRP A 1 86 ? -1.006 -4.310 -21.711 1.00 84.19 86 TRP A CA 1
ATOM 635 C C . TRP A 1 86 ? -1.250 -5.790 -21.387 1.00 84.19 86 TRP A C 1
ATOM 637 O O . TRP A 1 86 ? -0.483 -6.643 -21.828 1.00 84.19 86 TRP A O 1
ATOM 647 N N . GLY A 1 87 ? -2.306 -6.127 -20.641 1.00 80.19 87 GLY A N 1
ATOM 648 C CA . GLY A 1 87 ? -2.676 -7.511 -20.316 1.00 80.19 87 GLY A CA 1
ATOM 649 C C . GLY A 1 87 ? -1.799 -8.183 -19.255 1.00 80.19 87 GLY A C 1
ATOM 650 O O . GLY A 1 87 ? -2.021 -9.345 -18.921 1.00 80.19 87 GLY A O 1
ATOM 651 N N . GLY A 1 88 ? -0.813 -7.477 -18.701 1.00 77.50 88 GLY A N 1
ATOM 652 C CA . GLY A 1 88 ? 0.096 -8.012 -17.695 1.00 77.50 88 GLY A CA 1
ATOM 653 C C . GLY A 1 88 ? 0.948 -6.930 -17.047 1.00 77.50 88 GLY A C 1
ATOM 654 O O . GLY A 1 88 ? 1.059 -5.812 -17.550 1.00 77.50 88 GLY A O 1
ATOM 655 N N . LEU A 1 89 ? 1.550 -7.265 -15.907 1.00 74.31 89 LEU A N 1
ATOM 656 C CA . LEU A 1 89 ? 2.492 -6.376 -15.239 1.00 74.31 89 LEU A CA 1
ATOM 657 C C . LEU A 1 89 ? 3.907 -6.592 -15.804 1.00 74.31 89 LEU A C 1
ATOM 659 O O . LEU A 1 89 ? 4.308 -7.742 -16.006 1.00 74.31 89 LEU A O 1
ATOM 663 N N . PRO A 1 90 ? 4.687 -5.520 -16.026 1.00 74.44 90 PRO A N 1
ATOM 664 C CA . PRO A 1 90 ? 6.088 -5.636 -16.419 1.00 74.44 90 PRO A CA 1
ATOM 665 C C . PRO A 1 90 ? 6.891 -6.408 -15.363 1.00 74.44 90 PRO A C 1
ATOM 667 O O . PRO A 1 90 ? 6.723 -6.195 -14.161 1.00 74.44 90 PRO A O 1
ATOM 670 N N . SER A 1 91 ? 7.777 -7.302 -15.810 1.00 73.50 91 SER A N 1
ATOM 671 C CA . SER A 1 91 ? 8.628 -8.080 -14.905 1.00 73.50 91 SER A CA 1
ATOM 672 C C . SER A 1 91 ? 9.570 -7.155 -14.135 1.00 73.50 91 SER A C 1
ATOM 674 O O . SER A 1 91 ? 10.381 -6.448 -14.731 1.00 73.50 91 SER A O 1
ATOM 676 N N . ALA A 1 92 ? 9.499 -7.193 -12.804 1.00 64.88 92 ALA A N 1
ATOM 677 C CA . ALA A 1 92 ? 10.407 -6.452 -11.927 1.00 64.88 92 ALA A CA 1
ATOM 678 C C . ALA A 1 92 ? 11.822 -7.072 -11.845 1.00 64.88 92 ALA A C 1
ATOM 680 O O . ALA A 1 92 ? 12.692 -6.547 -11.147 1.00 64.88 92 ALA A O 1
ATOM 681 N N . GLY A 1 93 ? 12.086 -8.164 -12.575 1.00 65.56 93 GLY A N 1
ATOM 682 C CA . GLY A 1 93 ? 13.407 -8.784 -12.666 1.00 65.56 93 GLY A CA 1
ATOM 683 C C . GLY A 1 93 ? 13.948 -9.217 -11.300 1.00 65.56 93 GLY A C 1
ATOM 684 O O . GLY A 1 93 ? 13.363 -10.064 -10.632 1.00 65.56 93 GLY A O 1
ATOM 685 N N . VAL A 1 94 ? 15.086 -8.642 -10.899 1.00 60.91 94 VAL A N 1
ATOM 686 C CA . VAL A 1 94 ? 15.804 -8.974 -9.650 1.00 60.91 94 VAL A CA 1
ATOM 687 C C . VAL A 1 94 ? 15.192 -8.289 -8.424 1.00 60.91 94 VAL A C 1
ATOM 689 O O . VAL A 1 94 ? 15.435 -8.695 -7.288 1.00 60.91 94 VAL A O 1
ATOM 692 N N . PHE A 1 95 ? 14.370 -7.261 -8.634 1.00 59.38 95 PHE A N 1
ATOM 693 C CA . PHE A 1 95 ? 13.579 -6.669 -7.571 1.00 59.38 95 PHE A CA 1
ATOM 694 C C . PHE A 1 95 ? 12.413 -7.626 -7.337 1.00 59.38 95 PHE A C 1
ATOM 696 O O . PHE A 1 95 ? 11.380 -7.521 -7.980 1.00 59.38 95 PHE A O 1
ATOM 703 N N . ASN A 1 96 ? 12.592 -8.618 -6.471 1.00 63.66 96 ASN A N 1
ATOM 704 C CA . ASN A 1 96 ? 11.508 -9.450 -5.964 1.00 63.66 96 ASN A CA 1
ATOM 705 C C . ASN A 1 96 ? 11.485 -9.280 -4.448 1.00 63.66 96 ASN A C 1
ATOM 707 O O . ASN A 1 96 ? 12.242 -9.915 -3.713 1.00 63.66 96 ASN A O 1
ATOM 711 N N . VAL A 1 97 ? 10.675 -8.331 -3.986 1.00 64.25 97 VAL A N 1
ATOM 712 C CA . VAL A 1 97 ? 10.472 -8.124 -2.555 1.00 64.25 97 VAL A CA 1
ATOM 713 C C . VAL A 1 97 ? 9.568 -9.242 -2.060 1.00 64.25 97 VAL A C 1
ATOM 715 O O . VAL A 1 97 ? 8.438 -9.393 -2.523 1.00 64.25 97 VAL A O 1
ATOM 718 N N . ASN A 1 98 ? 10.073 -10.030 -1.111 1.00 73.38 98 ASN A N 1
ATOM 719 C CA . ASN A 1 98 ? 9.307 -11.113 -0.514 1.00 73.38 98 ASN A CA 1
ATOM 720 C C . ASN A 1 98 ? 8.036 -10.553 0.155 1.00 73.38 98 ASN A C 1
ATOM 722 O O . ASN A 1 98 ? 8.104 -9.557 0.878 1.00 73.38 98 ASN A O 1
ATOM 726 N N . SER A 1 99 ? 6.895 -11.218 -0.046 1.00 73.62 99 SER A N 1
ATOM 727 C CA . SER A 1 99 ? 5.572 -10.810 0.469 1.00 73.62 99 SER A CA 1
ATOM 728 C C . SER A 1 99 ? 5.583 -10.523 1.980 1.00 73.62 99 SER A C 1
ATOM 730 O O . SER A 1 99 ? 4.919 -9.601 2.456 1.00 73.62 99 SER A O 1
ATOM 732 N N . LEU A 1 100 ? 6.440 -11.228 2.728 1.00 81.56 100 LEU A N 1
ATOM 733 C CA . LEU A 1 100 ? 6.633 -11.038 4.165 1.00 81.56 100 LEU A CA 1
ATOM 734 C C . LEU A 1 100 ? 7.119 -9.623 4.529 1.00 81.56 100 LEU A C 1
ATOM 736 O O . LEU A 1 100 ? 6.673 -9.061 5.526 1.00 81.56 100 LEU A O 1
ATOM 740 N N . GLY A 1 101 ? 7.971 -9.010 3.701 1.00 83.75 101 GLY A N 1
ATOM 741 C CA . GLY A 1 101 ? 8.438 -7.636 3.911 1.00 83.75 101 GLY A CA 1
ATOM 742 C C . GLY A 1 101 ? 7.306 -6.613 3.802 1.00 83.75 101 GLY A C 1
ATOM 743 O O . GLY A 1 101 ? 7.193 -5.720 4.641 1.00 83.75 101 GLY A O 1
ATOM 744 N N . PHE A 1 102 ? 6.415 -6.786 2.822 1.00 84.19 102 PHE A N 1
ATOM 745 C CA . PHE A 1 102 ? 5.242 -5.925 2.662 1.00 84.19 102 PHE A CA 1
ATOM 746 C C . PHE A 1 102 ? 4.248 -6.089 3.809 1.00 84.19 102 PHE A C 1
ATOM 748 O O . PHE A 1 102 ? 3.738 -5.096 4.323 1.00 84.19 102 PHE A O 1
ATOM 755 N N . ILE A 1 103 ? 4.011 -7.326 4.248 1.00 86.12 103 ILE A N 1
ATOM 756 C CA . ILE A 1 103 ? 3.137 -7.622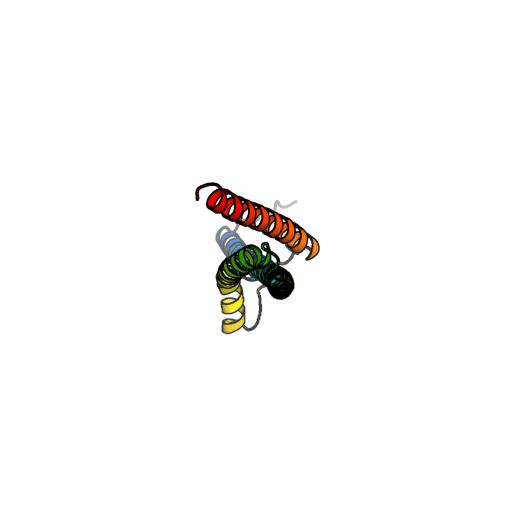 5.387 1.00 86.12 103 ILE A CA 1
ATOM 757 C C . ILE A 1 103 ? 3.657 -6.957 6.665 1.00 86.12 103 ILE A C 1
ATOM 759 O O . ILE A 1 103 ? 2.889 -6.282 7.352 1.00 86.12 103 ILE A O 1
ATOM 763 N N . CYS A 1 104 ? 4.951 -7.084 6.969 1.00 87.62 104 CYS A N 1
ATOM 764 C CA . CYS A 1 104 ? 5.556 -6.422 8.125 1.00 87.62 104 CYS A CA 1
ATOM 765 C C . CYS A 1 104 ? 5.414 -4.895 8.055 1.00 87.62 104 CYS A C 1
ATOM 767 O O . CYS A 1 104 ? 4.977 -4.280 9.029 1.00 87.62 104 CYS A O 1
ATOM 769 N N . ALA A 1 105 ? 5.722 -4.285 6.905 1.00 87.94 105 ALA A N 1
ATOM 770 C CA . ALA A 1 105 ? 5.601 -2.839 6.722 1.00 87.94 105 ALA A CA 1
ATOM 771 C C . ALA A 1 105 ? 4.161 -2.355 6.950 1.00 87.94 105 ALA A C 1
ATOM 773 O O . ALA A 1 105 ? 3.930 -1.437 7.737 1.00 87.94 105 ALA A O 1
ATOM 774 N N . TRP A 1 106 ? 3.179 -3.016 6.333 1.00 89.81 106 TRP A N 1
ATOM 775 C CA . TRP A 1 106 ? 1.776 -2.661 6.529 1.00 89.81 106 TRP A CA 1
ATOM 776 C C . TRP A 1 106 ? 1.292 -2.901 7.952 1.00 89.81 106 TRP A C 1
ATOM 778 O O . TRP A 1 106 ? 0.488 -2.115 8.440 1.00 89.81 106 TRP A O 1
ATOM 788 N N . SER A 1 107 ? 1.794 -3.926 8.640 1.00 87.75 107 SER A N 1
ATOM 789 C CA . SER A 1 107 ? 1.425 -4.191 10.035 1.00 87.75 107 SER A CA 1
ATOM 790 C C . SER A 1 107 ? 1.847 -3.037 10.950 1.00 87.75 107 SER A C 1
ATOM 792 O O . SER A 1 107 ? 1.051 -2.587 11.773 1.00 87.75 107 SER A O 1
ATOM 794 N N . LEU A 1 108 ? 3.061 -2.505 10.763 1.00 90.94 108 LEU A N 1
ATOM 795 C CA . LEU A 1 108 ? 3.552 -1.334 11.501 1.00 90.94 108 LEU A CA 1
ATOM 796 C C . LEU A 1 108 ? 2.731 -0.079 11.191 1.00 90.94 108 LEU A C 1
ATOM 798 O O . LEU A 1 108 ? 2.339 0.640 12.109 1.00 90.94 108 LEU A O 1
ATOM 802 N N . ILE A 1 109 ? 2.421 0.151 9.913 1.00 90.62 109 ILE A N 1
ATOM 803 C CA . ILE A 1 109 ? 1.584 1.276 9.473 1.00 90.62 109 ILE A CA 1
ATOM 804 C C . ILE A 1 109 ? 0.186 1.189 10.104 1.00 90.62 109 ILE A C 1
ATOM 806 O O . ILE A 1 109 ? -0.314 2.167 10.657 1.00 90.62 109 ILE A O 1
ATOM 810 N N . CYS A 1 110 ? -0.435 0.009 10.062 1.00 88.69 110 CYS A N 1
ATOM 811 C CA . CYS A 1 110 ? -1.751 -0.239 10.643 1.00 88.69 110 CYS A CA 1
ATOM 812 C C . CYS A 1 110 ? -1.755 -0.001 12.154 1.00 88.69 110 CYS A C 1
ATOM 814 O O . CYS A 1 110 ? -2.679 0.629 12.669 1.00 88.69 110 CYS A O 1
ATOM 816 N N . LEU A 1 111 ? -0.729 -0.486 12.857 1.00 89.38 111 LEU A N 1
ATOM 817 C CA . LEU A 1 111 ? -0.594 -0.314 14.299 1.00 89.38 111 LEU A CA 1
ATOM 818 C C . LEU A 1 111 ? -0.435 1.163 14.672 1.00 89.38 111 LEU A C 1
ATOM 820 O O . LEU A 1 111 ? -1.131 1.639 15.566 1.00 89.38 111 LEU A O 1
ATOM 824 N N . HIS A 1 112 ? 0.416 1.892 13.951 1.00 90.62 112 HIS A N 1
ATOM 825 C CA . HIS A 1 112 ? 0.639 3.315 14.181 1.00 90.62 112 HIS A CA 1
ATOM 826 C C . HIS A 1 112 ? -0.639 4.138 13.971 1.00 90.62 112 HIS A C 1
ATOM 828 O O . HIS A 1 112 ? -1.078 4.820 14.895 1.00 90.62 112 HIS A O 1
ATOM 834 N N . PHE A 1 113 ? -1.308 3.995 12.821 1.00 88.00 113 PHE A N 1
ATOM 835 C CA . PHE A 1 113 ? -2.547 4.733 12.552 1.00 88.00 113 PHE A CA 1
ATOM 836 C C . PHE A 1 113 ? -3.688 4.359 13.501 1.00 88.00 113 PHE A C 1
ATOM 838 O O . PHE A 1 113 ? -4.494 5.213 13.865 1.00 88.00 113 PHE A O 1
ATOM 845 N N . SER A 1 114 ? -3.767 3.091 13.915 1.00 86.56 114 SER A N 1
ATOM 846 C CA . SER A 1 114 ? -4.767 2.661 14.897 1.00 86.56 114 SER A CA 1
ATOM 847 C C . SER A 1 114 ? -4.510 3.296 16.261 1.00 86.56 114 SER A C 1
ATOM 849 O O . SER A 1 114 ? -5.452 3.777 16.886 1.00 86.56 114 SER A O 1
ATOM 851 N N . ALA A 1 115 ? -3.252 3.347 16.707 1.00 87.12 115 ALA A N 1
ATOM 852 C CA . ALA A 1 115 ? -2.880 3.991 17.963 1.00 87.12 115 ALA A CA 1
ATOM 853 C C . ALA A 1 115 ? -3.170 5.501 17.941 1.00 87.12 115 ALA A C 1
ATOM 855 O O . ALA A 1 115 ? -3.750 6.020 18.893 1.00 87.12 115 ALA A O 1
ATOM 856 N N . GLU A 1 116 ? -2.838 6.191 16.845 1.00 87.44 116 GLU A N 1
ATOM 857 C CA . GLU A 1 116 ? -3.131 7.620 16.687 1.00 87.44 116 GLU A CA 1
ATOM 858 C C . GLU A 1 116 ? -4.637 7.908 16.716 1.00 87.44 116 GLU A C 1
ATOM 860 O O . GLU A 1 116 ? -5.082 8.778 17.463 1.00 87.44 116 GLU A O 1
ATOM 865 N N . GLU A 1 117 ? -5.448 7.165 15.958 1.00 85.88 117 GLU A N 1
ATOM 866 C CA . GLU A 1 117 ? -6.897 7.403 15.900 1.00 85.88 117 GLU A CA 1
ATOM 867 C C . GLU A 1 117 ? -7.586 7.083 17.241 1.00 85.88 117 GLU A C 1
ATOM 869 O O . GLU A 1 117 ? -8.535 7.769 17.633 1.00 85.88 117 GLU A O 1
ATOM 874 N N . ILE A 1 118 ? -7.104 6.076 17.979 1.00 84.06 118 ILE A N 1
ATOM 875 C CA . ILE A 1 118 ? -7.579 5.775 19.337 1.00 84.06 118 ILE A CA 1
ATOM 876 C C . ILE A 1 118 ? -7.239 6.926 20.289 1.00 84.06 118 ILE A C 1
ATOM 878 O O . ILE A 1 118 ? -8.128 7.402 20.996 1.00 84.06 118 ILE A O 1
ATOM 882 N N . ASN A 1 119 ? -5.995 7.411 20.268 1.00 86.00 119 ASN A N 1
ATOM 883 C CA . ASN A 1 119 ? -5.551 8.516 21.116 1.00 86.00 119 ASN A CA 1
ATOM 884 C C . ASN A 1 119 ? -6.326 9.817 20.820 1.00 86.00 119 ASN A C 1
ATOM 886 O O . ASN A 1 119 ? -6.762 10.523 21.732 1.00 86.00 119 ASN A O 1
ATOM 890 N N . HIS A 1 120 ? -6.584 10.101 19.539 1.00 81.12 120 HIS A N 1
ATOM 891 C CA . HIS A 1 120 ? -7.442 11.213 19.117 1.00 81.12 120 HIS A CA 1
ATOM 892 C C . HIS A 1 120 ? -8.889 11.062 19.603 1.00 81.12 120 HIS A C 1
ATOM 894 O O . HIS A 1 120 ? -9.517 12.040 20.004 1.00 81.12 120 HIS A O 1
ATOM 900 N N . SER A 1 121 ? -9.425 9.841 19.595 1.00 76.38 121 SER A N 1
ATOM 901 C CA . SER A 1 121 ? -10.786 9.584 20.077 1.00 76.38 121 SER A CA 1
ATOM 902 C C . SER A 1 121 ? -10.898 9.771 21.597 1.00 76.38 121 SER A C 1
ATOM 904 O O . SER A 1 121 ? -11.907 10.286 22.068 1.00 76.38 121 SER A O 1
ATOM 906 N N . GLN A 1 122 ? -9.862 9.412 22.363 1.00 72.75 122 GLN A N 1
ATOM 907 C CA . GLN A 1 122 ? -9.834 9.583 23.823 1.00 72.75 122 GLN A CA 1
ATOM 908 C C . GLN A 1 122 ? -9.720 11.054 24.238 1.00 72.75 122 GLN A C 1
ATOM 910 O O . GLN A 1 122 ? -10.537 11.536 25.015 1.00 72.75 122 GLN A O 1
ATOM 915 N N . THR A 1 123 ? -8.789 11.801 23.642 1.00 70.06 123 THR A N 1
ATOM 916 C CA . THR A 1 123 ? -8.612 13.241 23.921 1.00 70.06 123 THR A CA 1
ATOM 917 C C . THR A 1 123 ? -9.865 14.078 23.627 1.00 70.06 1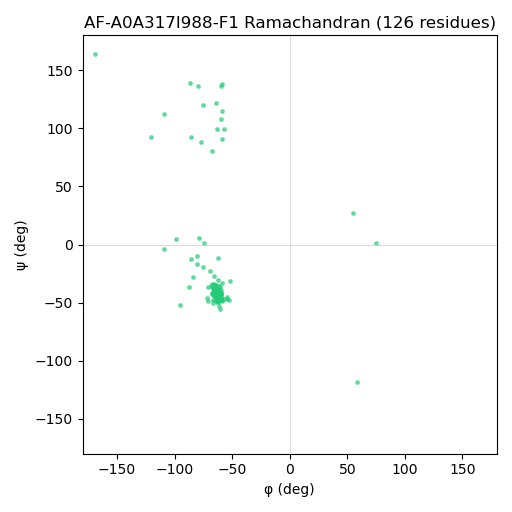23 THR A C 1
ATOM 919 O O . THR A 1 123 ? -10.149 15.040 24.340 1.00 70.06 123 THR A O 1
ATOM 922 N N . SER A 1 124 ? -10.664 13.699 22.623 1.00 61.97 124 SER A N 1
ATOM 923 C CA . SER A 1 124 ? -11.956 14.352 22.354 1.00 61.97 124 SER A CA 1
ATOM 924 C C . SER A 1 124 ? -13.033 14.091 23.416 1.00 61.97 124 SER A C 1
ATOM 926 O O . SER A 1 124 ? -13.954 14.889 23.541 1.00 61.97 124 SER A O 1
ATOM 928 N N . SER A 1 125 ? -12.917 13.003 24.185 1.00 60.66 125 SER A N 1
ATOM 929 C CA . SER A 1 125 ? -13.847 12.665 25.269 1.00 60.66 125 SER A CA 1
ATOM 930 C C . SER A 1 125 ? -13.507 13.370 26.583 1.00 60.66 125 SER A C 1
ATOM 932 O O . SER A 1 125 ? -14.408 13.603 27.377 1.00 60.66 125 SER A O 1
ATOM 934 N N . ASP A 1 126 ? -12.235 13.697 26.821 1.00 62.34 126 ASP A N 1
ATOM 935 C CA . ASP A 1 126 ? -11.784 14.354 28.061 1.00 62.34 126 ASP A CA 1
ATOM 936 C C . ASP A 1 126 ? -12.036 15.875 28.061 1.00 62.34 126 ASP A C 1
ATOM 938 O O . ASP A 1 126 ? -11.859 16.546 29.076 1.00 62.34 126 ASP A O 1
ATOM 942 N N . SER A 1 127 ? -12.420 16.439 26.912 1.00 57.97 127 SER A N 1
ATOM 943 C CA . SER A 1 127 ? -12.664 17.877 26.717 1.00 57.97 127 SER A CA 1
ATOM 944 C C . SER A 1 127 ? -14.146 18.278 26.788 1.00 57.97 127 SER A C 1
ATOM 946 O O . SER A 1 127 ? -14.469 19.450 26.585 1.00 57.97 127 SER A O 1
ATOM 948 N N . THR A 1 128 ? -15.030 17.327 27.103 1.00 49.25 128 THR A N 1
ATOM 949 C CA . THR A 1 128 ? -16.478 17.506 27.318 1.00 49.25 128 THR A CA 1
ATOM 950 C C . THR A 1 128 ? -16.870 17.109 28.727 1.00 49.25 128 THR A C 1
ATOM 952 O O . THR A 1 128 ? -17.654 17.861 29.344 1.00 49.25 128 THR A O 1
#

Secondary structure (DSSP, 8-state):
---------HHHHHHHHHHHHHHIIIIIIHHHHHHHHHHHHHHHHHHHHHHHTT-TTHHHHHHHHHHHHHHHHHHHHHHHHHHHHHSSPPP-TT----HHHHHHHHHHHHHHHHHHHHHHHHHHHTT-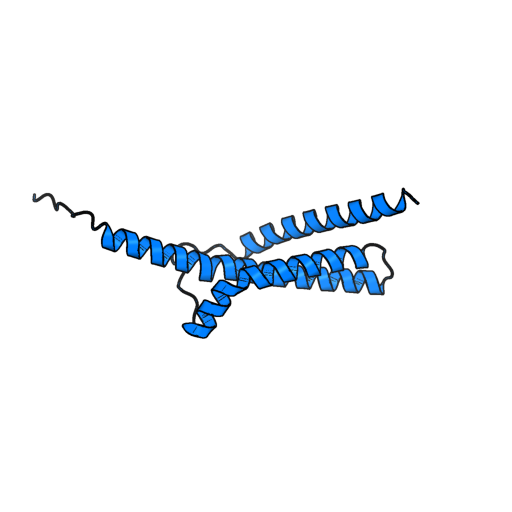

Radius of gyration: 21.53 Å; Cα contacts (8 Å, |Δi|>4): 112; chains: 1; bounding box: 66×29×56 Å

Nearest PDB structures (foldseek):
  6h2f-assembly1_I  TM=3.246E-01  e=1.991E+00  Aeromonas hydrophila subsp. hydrophila AL09-71
  6h2f-assembly1_A  TM=3.584E-01  e=5.207E+00  Aeromonas hydrophila subsp. hydrophila AL09-71
  7uwa-assembly1_h  TM=2.848E-01  e=3.987E+00  Citrus x limon

Mean predicted aligned error: 8.91 Å

pLDDT: mean 81.79, std 11.54, range [42.0, 93.0]

Solvent-accessible surface area (backbone atoms only — not comparable to full-atom values): 6802 Å² total; per-residue (Å²): 140,78,86,78,76,74,75,82,54,62,67,61,51,52,52,51,50,53,52,50,50,51,11,42,51,28,32,51,41,19,53,48,15,52,53,35,36,51,50,18,50,52,36,34,52,52,12,50,54,30,44,76,67,71,38,87,61,7,67,46,30,37,52,44,17,52,53,42,32,53,53,19,54,61,51,24,42,60,20,51,51,40,30,73,75,68,73,44,67,54,77,45,74,88,66,69,81,57,69,66,60,52,52,53,54,45,51,53,51,52,52,51,51,44,51,51,45,48,51,54,55,51,58,63,60,77,76,113

Foldseek 3Di:
DDPPPPDPPVVVVVVVVVLLVLLCQQPVLLLLLVLLLVVLVVLLVVLVVCVVVVHPLNVLSPVLSVVSNVVSVVSNVSNVVCCVPVVHGRDNPPPDDPSVVSNVVSVVVSVVSSVVSVVVVVVVVVVD

Sequence (128 aa):
MDHVGAKFDLSATLAAIGQAVMAVICHMVFMFAVHGLFMAALLALAGAFFLVKQHHFGPPLLRVARRLAIVCAVLALPGVLCIVFWGGLPSAGVFNVNSLGFICAWSLICLHFSAEEINHSQTSSDST